Protein AF-A0AAD6BW99-F1 (afdb_monomer_lite)

Secondary structure (DSSP, 8-state):
----TT--B--EE-SSTT---EE--TTS--SB-TT-EETTEE--S-EEEEE-TTSSEEEEEEETTSS-STT-EEEEEEEEEEETTEEEE-

Organism: NCBI:txid63821

pLDDT: mean 93.84, std 6.97, range [50.25, 98.25]

InterPro domains:
  IPR023296 Glycosyl hydrolase, five-bladed beta-propeller domain superfamily [G3DSA:2.115.10.20] (1-89)
  IPR023296 Glycosyl hydrolase, five-bladed beta-propeller domain superfamily [SSF75005] (5-81)

Foldseek 3Di:
DLFFQFAFAWDWDAPDPVDPTHTDDPPQDDAGGQQDQDPLGGWTRWDPWDADPVRQKIKTWTQNVSPGRPNDIDIDMFGWDDDPNGIHTD

Radius of gyration: 13.65 Å; chains: 1; bounding box: 37×27×37 Å

Sequence (90 aa):
MYDTTKYDVSYATASAIAGSYTKAHAPDAPLLVTGASSNVGELSGPGGADFNGDGSNIVFHAFENGKDIWNGRAMYVADIGAGNNILSVL

Structure (mmCIF, N/CA/C/O backbone):
data_AF-A0AAD6BW99-F1
#
_entry.id   AF-A0AAD6BW99-F1
#
loop_
_atom_site.group_PDB
_atom_site.id
_atom_site.type_symbol
_atom_site.label_atom_id
_atom_site.label_alt_id
_atom_site.label_comp_id
_atom_site.label_asym_id
_atom_site.label_entity_id
_atom_site.label_seq_id
_atom_site.pdbx_PDB_ins_code
_atom_site.Cartn_x
_atom_site.Cartn_y
_atom_site.Cartn_z
_atom_site.occupancy
_atom_site.B_iso_or_equiv
_atom_site.auth_seq_id
_atom_site.auth_comp_id
_atom_site.auth_asym_id
_atom_site.auth_atom_id
_atom_site.pdbx_PDB_model_num
ATOM 1 N N . MET A 1 1 ? -7.910 4.486 -19.720 1.00 50.25 1 MET A N 1
ATOM 2 C CA . MET A 1 1 ? -6.802 3.513 -19.718 1.00 50.25 1 MET A CA 1
ATOM 3 C C . MET A 1 1 ? -6.190 3.572 -18.320 1.00 50.25 1 MET A C 1
ATOM 5 O O . MET A 1 1 ? -6.071 4.672 -17.791 1.00 50.25 1 MET A O 1
ATOM 9 N N . TYR A 1 2 ? -6.013 2.427 -17.653 1.00 60.97 2 TYR A N 1
ATOM 10 C CA . TYR A 1 2 ? -5.569 2.333 -16.247 1.00 60.97 2 TYR A CA 1
ATOM 11 C C . TYR A 1 2 ? -4.074 1.965 -16.194 1.00 60.97 2 TYR A C 1
ATOM 13 O O . TYR A 1 2 ? -3.676 1.010 -15.539 1.00 60.97 2 TYR A O 1
ATOM 21 N N . ASP A 1 3 ? -3.267 2.672 -16.976 1.00 68.81 3 ASP A N 1
ATOM 22 C CA . ASP A 1 3 ? -1.866 2.381 -17.297 1.00 68.81 3 ASP A CA 1
ATOM 23 C C . ASP A 1 3 ? -0.994 3.623 -17.074 1.00 68.81 3 ASP A C 1
ATOM 25 O O . ASP A 1 3 ? -0.162 3.994 -17.895 1.00 68.81 3 ASP A O 1
ATOM 29 N N . THR A 1 4 ? -1.208 4.317 -15.960 1.00 84.94 4 THR A N 1
ATOM 30 C CA . THR A 1 4 ? -0.362 5.452 -15.586 1.00 84.94 4 THR A CA 1
ATOM 31 C C . THR A 1 4 ? 0.586 5.035 -14.478 1.00 84.94 4 THR A C 1
ATOM 33 O O . THR A 1 4 ? 0.233 4.240 -13.612 1.00 84.94 4 THR A O 1
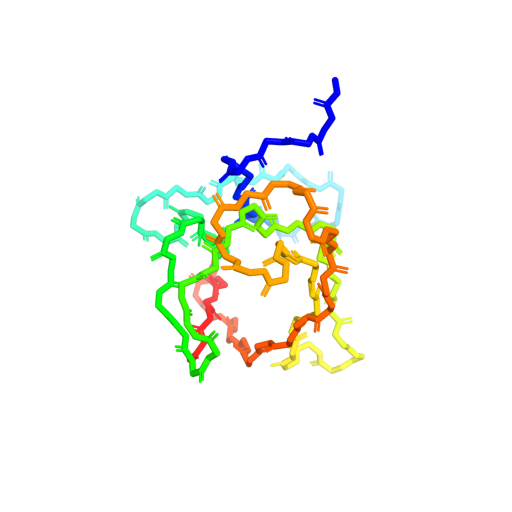ATOM 36 N N . THR A 1 5 ? 1.762 5.649 -14.432 1.00 88.69 5 THR A N 1
ATOM 37 C CA . THR A 1 5 ? 2.711 5.506 -13.320 1.00 88.69 5 THR A CA 1
ATOM 38 C C . THR A 1 5 ? 2.253 6.216 -12.043 1.00 88.69 5 THR A C 1
ATOM 40 O O . THR A 1 5 ? 3.046 6.362 -11.132 1.00 88.69 5 THR A O 1
ATOM 43 N N . LYS A 1 6 ? 1.006 6.707 -11.972 1.00 88.31 6 LYS A N 1
ATOM 44 C CA . LYS A 1 6 ? 0.505 7.596 -10.906 1.00 88.31 6 LYS A CA 1
ATOM 45 C C . LYS A 1 6 ? -0.560 6.944 -10.019 1.00 88.31 6 LYS A C 1
ATOM 47 O O . LYS A 1 6 ? -1.329 7.653 -9.377 1.00 88.31 6 LYS A O 1
ATOM 52 N N . TYR A 1 7 ? -0.689 5.622 -10.069 1.00 88.56 7 TYR A N 1
ATOM 53 C CA . TYR A 1 7 ? -1.609 4.912 -9.184 1.00 88.56 7 TYR A CA 1
ATOM 54 C C . TYR A 1 7 ? -1.052 4.880 -7.770 1.00 88.56 7 TYR A C 1
ATOM 56 O O . TYR A 1 7 ? 0.117 4.573 -7.581 1.00 88.56 7 TYR A O 1
ATOM 64 N N . ASP A 1 8 ? -1.928 5.144 -6.808 1.00 94.69 8 ASP A N 1
ATOM 65 C CA . ASP A 1 8 ? -1.687 4.914 -5.392 1.00 94.69 8 ASP A CA 1
ATOM 66 C C . ASP A 1 8 ? -2.856 4.095 -4.834 1.00 94.69 8 ASP A C 1
ATOM 68 O O . ASP A 1 8 ? -3.990 4.178 -5.326 1.00 94.69 8 ASP A O 1
ATOM 72 N N . VAL A 1 9 ? -2.604 3.337 -3.769 1.00 96.44 9 VAL A N 1
ATOM 73 C CA . VAL A 1 9 ? -3.636 2.598 -3.033 1.00 96.44 9 VAL A CA 1
ATOM 74 C C . VAL A 1 9 ? -3.889 3.295 -1.708 1.00 96.44 9 VAL A C 1
ATOM 76 O O . VAL A 1 9 ? -2.969 3.564 -0.946 1.00 96.44 9 VAL A O 1
ATOM 79 N N . SER A 1 10 ? -5.153 3.582 -1.417 1.00 97.12 10 SER A N 1
ATOM 80 C CA . SER A 1 10 ? -5.606 4.179 -0.158 1.00 97.12 10 SER A CA 1
ATOM 81 C C . SER A 1 10 ? -6.602 3.236 0.519 1.00 97.12 10 SER A C 1
ATOM 83 O O . SER A 1 10 ? -7.094 2.298 -0.107 1.00 97.12 10 SER A O 1
ATOM 85 N N . TYR A 1 11 ? -6.908 3.484 1.789 1.00 97.38 11 TYR A N 1
ATOM 86 C CA . TYR A 1 11 ? -7.841 2.682 2.574 1.00 97.38 11 TYR A CA 1
ATOM 87 C C . TYR A 1 11 ? -8.908 3.563 3.234 1.00 97.38 11 TYR A C 1
ATOM 89 O O . TYR A 1 11 ? -8.827 4.795 3.249 1.00 97.38 11 TYR A O 1
ATOM 97 N N . ALA A 1 12 ? -9.942 2.916 3.757 1.00 97.62 12 ALA A N 1
ATOM 98 C CA . ALA A 1 12 ? -10.999 3.544 4.532 1.00 97.62 12 ALA A CA 1
ATOM 99 C C . ALA A 1 12 ? -11.416 2.609 5.669 1.00 97.62 12 ALA A C 1
ATOM 101 O O . ALA A 1 12 ? -11.306 1.390 5.538 1.00 97.62 12 ALA A O 1
ATOM 102 N N . THR A 1 13 ? -11.912 3.167 6.769 1.00 96.69 13 THR A N 1
ATOM 103 C CA . THR A 1 13 ? -12.351 2.400 7.942 1.00 96.69 13 THR A CA 1
ATOM 104 C C . THR A 1 13 ? -13.834 2.609 8.214 1.00 96.69 13 THR A C 1
ATOM 106 O O . THR A 1 13 ? -14.405 3.650 7.891 1.00 96.69 13 THR A O 1
ATOM 109 N N . ALA A 1 14 ? -14.475 1.604 8.801 1.00 96.62 14 ALA A N 1
ATOM 110 C CA . ALA A 1 14 ? -15.862 1.652 9.240 1.00 96.62 14 ALA A CA 1
ATOM 111 C C . ALA A 1 14 ? -16.024 0.778 10.486 1.00 96.62 14 ALA A C 1
ATOM 113 O O . ALA A 1 14 ? -15.314 -0.213 10.650 1.00 96.62 14 ALA A O 1
ATOM 114 N N . SER A 1 15 ? -16.981 1.116 11.349 1.00 95.56 15 SER A N 1
ATOM 115 C CA . SER A 1 15 ? -17.339 0.285 12.508 1.00 95.56 15 SER A CA 1
ATOM 116 C C . SER A 1 15 ? -18.276 -0.877 12.154 1.00 95.56 15 SER A C 1
ATOM 118 O O . SER A 1 15 ? -18.497 -1.759 12.980 1.00 95.56 15 SER A O 1
ATOM 120 N N . ALA A 1 16 ? -18.827 -0.889 10.937 1.00 96.62 16 ALA A N 1
ATOM 121 C CA . ALA A 1 16 ? -19.691 -1.938 10.414 1.00 96.62 16 ALA A CA 1
ATOM 122 C C . ALA A 1 16 ? -19.377 -2.202 8.935 1.00 96.62 16 ALA A C 1
ATOM 124 O O . ALA A 1 16 ? -19.025 -1.284 8.198 1.00 96.62 16 ALA A O 1
ATOM 125 N N . ILE A 1 17 ? -19.573 -3.445 8.484 1.00 96.25 17 ILE A N 1
ATOM 126 C CA . ILE A 1 17 ? -19.320 -3.866 7.091 1.00 96.25 17 ILE A CA 1
ATOM 127 C C . ILE A 1 17 ? -20.168 -3.063 6.091 1.00 96.25 17 ILE A C 1
ATOM 129 O O . ILE A 1 17 ? -19.725 -2.766 4.989 1.00 96.25 17 ILE A O 1
ATOM 133 N N . ALA A 1 18 ? -21.382 -2.667 6.482 1.00 97.25 18 ALA A N 1
ATOM 134 C CA . ALA A 1 18 ? -22.261 -1.849 5.645 1.00 97.25 18 ALA A CA 1
ATOM 135 C C . ALA A 1 18 ? -21.811 -0.376 5.528 1.00 97.25 18 ALA A C 1
ATOM 137 O O . ALA A 1 18 ? -22.435 0.398 4.803 1.00 97.25 18 ALA A O 1
ATOM 138 N N . GLY A 1 19 ? -20.748 0.024 6.232 1.00 96.19 19 GLY A N 1
ATOM 139 C CA . GLY A 1 19 ? -20.301 1.407 6.309 1.00 96.19 19 GLY A CA 1
ATOM 140 C C . GLY A 1 19 ? -21.129 2.256 7.288 1.00 96.19 19 GLY A C 1
ATOM 141 O O . GLY A 1 19 ? -21.841 1.738 8.146 1.00 96.19 19 GLY A O 1
ATOM 142 N N . SER A 1 20 ? -21.059 3.587 7.211 1.00 96.94 20 SER A N 1
ATOM 143 C CA . SER A 1 20 ? -20.276 4.380 6.247 1.00 96.94 20 SER A CA 1
ATOM 144 C C . SER A 1 20 ? -18.762 4.195 6.407 1.00 96.94 20 SER A C 1
ATOM 146 O O . SER A 1 20 ? -18.277 4.000 7.519 1.00 96.94 20 SER A O 1
ATOM 148 N N . TYR A 1 21 ? -18.025 4.278 5.298 1.00 97.88 21 TYR A N 1
ATOM 149 C CA . TYR A 1 21 ? -16.563 4.214 5.282 1.00 97.88 21 TYR A CA 1
ATOM 150 C C . TYR A 1 21 ? -15.959 5.620 5.326 1.00 97.88 21 TYR A C 1
ATOM 152 O O . TYR A 1 21 ? -16.249 6.461 4.474 1.00 97.88 21 TYR A O 1
ATOM 160 N N . THR A 1 22 ? -15.076 5.856 6.291 1.00 97.56 22 THR A N 1
ATOM 161 C CA . THR A 1 22 ? -14.283 7.081 6.413 1.00 97.56 22 THR A CA 1
ATOM 162 C C . THR A 1 22 ? -12.945 6.867 5.726 1.00 97.56 22 THR A C 1
ATOM 164 O O . THR A 1 22 ? -12.152 6.025 6.150 1.00 97.56 22 THR A O 1
ATOM 167 N N . LYS A 1 23 ? -12.693 7.611 4.647 1.00 97.69 23 LYS A N 1
ATOM 168 C CA . LYS A 1 23 ? -11.431 7.531 3.907 1.00 97.69 23 LYS A CA 1
ATOM 169 C C . LYS A 1 23 ? -10.272 8.020 4.778 1.00 97.69 23 LYS A C 1
ATOM 171 O O . LYS A 1 23 ? -10.392 9.052 5.435 1.00 97.69 23 LYS A O 1
ATOM 176 N N . ALA A 1 24 ? -9.160 7.293 4.763 1.00 97.81 24 ALA A N 1
ATOM 177 C CA . ALA A 1 24 ? -7.928 7.757 5.378 1.00 97.81 24 ALA A CA 1
ATOM 178 C C . ALA A 1 24 ? -7.315 8.901 4.555 1.00 97.81 24 ALA A C 1
ATOM 180 O O . ALA A 1 24 ? -7.388 8.925 3.322 1.00 97.81 24 ALA A O 1
ATOM 181 N N . HIS A 1 25 ? -6.710 9.857 5.249 1.00 97.00 25 HIS A N 1
ATOM 182 C CA . HIS A 1 25 ? -6.074 11.035 4.667 1.00 97.00 25 HIS A CA 1
ATOM 183 C C . HIS A 1 25 ? -4.657 11.185 5.222 1.00 97.00 25 HIS A C 1
ATOM 185 O O . HIS A 1 25 ? -4.271 10.467 6.140 1.00 97.00 25 HIS A O 1
ATOM 191 N N . ALA A 1 26 ? -3.883 12.118 4.662 1.00 95.31 26 ALA A N 1
ATOM 192 C CA . ALA A 1 26 ? -2.560 12.442 5.180 1.00 95.31 26 ALA A CA 1
ATOM 193 C C . ALA A 1 26 ? -2.618 12.739 6.699 1.00 95.31 26 ALA A C 1
ATOM 195 O O . ALA A 1 26 ? -3.555 13.414 7.140 1.00 95.31 26 ALA A O 1
ATOM 196 N N . PRO A 1 27 ? -1.627 12.281 7.486 1.00 94.31 27 PRO A N 1
ATOM 197 C CA . PRO A 1 27 ? -0.376 11.650 7.048 1.00 94.31 27 PRO A CA 1
ATOM 198 C C . PRO A 1 27 ? -0.459 10.134 6.786 1.00 94.31 27 PRO A C 1
ATOM 200 O O . PRO A 1 27 ? 0.500 9.574 6.269 1.00 94.31 27 PRO A O 1
ATOM 203 N N . ASP A 1 28 ? -1.579 9.481 7.099 1.00 95.19 28 ASP A N 1
ATOM 204 C CA . ASP A 1 28 ? -1.672 8.012 7.147 1.00 95.19 28 ASP A CA 1
ATOM 205 C C . ASP A 1 28 ? -2.010 7.359 5.795 1.00 95.19 28 ASP A C 1
ATOM 207 O O . ASP A 1 28 ? -2.021 6.139 5.667 1.00 95.19 28 ASP A O 1
ATOM 211 N N . ALA A 1 29 ? -2.315 8.156 4.770 1.00 95.50 29 ALA A N 1
ATOM 212 C CA . ALA A 1 29 ? -2.639 7.678 3.431 1.00 95.50 29 ALA A CA 1
ATOM 213 C C . ALA A 1 29 ? -2.004 8.568 2.347 1.00 95.50 29 ALA A C 1
ATOM 215 O O . ALA A 1 29 ? -1.881 9.780 2.562 1.00 95.50 29 ALA A O 1
ATOM 216 N N . PRO A 1 30 ? -1.677 8.013 1.159 1.00 96.62 30 PRO A N 1
ATOM 217 C CA . PRO A 1 30 ? -1.979 6.655 0.680 1.00 96.62 30 PRO A CA 1
ATOM 218 C C . PRO A 1 30 ? -1.121 5.558 1.337 1.00 96.62 30 PRO A C 1
ATOM 220 O O . PRO A 1 30 ? -0.048 5.839 1.851 1.00 96.62 30 PRO A O 1
ATOM 223 N N . LEU A 1 31 ? -1.610 4.313 1.320 1.00 97.12 31 LEU A N 1
ATOM 224 C CA . LEU A 1 31 ? -0.934 3.138 1.888 1.00 97.12 31 LEU A CA 1
ATOM 225 C C . LEU A 1 31 ? 0.207 2.639 0.990 1.00 97.12 31 LEU A C 1
ATOM 227 O O . LEU A 1 31 ? 1.303 2.384 1.471 1.00 97.12 31 LEU A O 1
ATOM 231 N N . LEU A 1 32 ? -0.058 2.490 -0.312 1.00 97.06 32 LEU A N 1
ATOM 232 C CA . LEU A 1 32 ? 0.954 2.152 -1.317 1.00 97.06 32 LEU A CA 1
ATOM 233 C C . LEU A 1 32 ? 1.089 3.342 -2.258 1.00 97.06 32 LEU A C 1
ATOM 235 O O . LEU A 1 32 ? 0.090 3.764 -2.846 1.00 97.06 32 LEU A O 1
ATOM 239 N N . VAL A 1 33 ? 2.302 3.878 -2.379 1.00 95.56 33 VAL A N 1
ATOM 240 C CA . VAL A 1 33 ? 2.554 5.169 -3.031 1.00 95.56 33 VAL A CA 1
ATOM 241 C C . VAL A 1 33 ? 3.557 5.005 -4.166 1.00 95.56 33 VAL A C 1
ATOM 243 O O . VAL A 1 33 ? 4.598 4.364 -4.011 1.00 95.56 33 VAL A O 1
ATOM 246 N N . THR A 1 34 ? 3.267 5.609 -5.311 1.00 95.25 34 THR A N 1
ATOM 247 C CA . THR A 1 34 ? 4.243 5.803 -6.384 1.00 95.25 34 THR A CA 1
ATOM 248 C C . THR A 1 34 ? 5.455 6.585 -5.866 1.00 95.25 34 THR A C 1
ATOM 250 O O . THR A 1 34 ? 5.317 7.634 -5.243 1.00 95.25 34 THR A O 1
ATOM 253 N N . GLY A 1 35 ? 6.657 6.098 -6.163 1.00 93.31 35 GLY A N 1
ATOM 254 C CA . GLY A 1 35 ? 7.920 6.652 -5.681 1.00 93.31 35 GLY A CA 1
ATOM 255 C C . GLY A 1 35 ? 8.313 6.169 -4.284 1.00 93.31 35 GLY A C 1
ATOM 256 O O . GLY A 1 35 ? 9.344 6.596 -3.774 1.00 93.31 35 GLY A O 1
ATOM 257 N N . ALA A 1 36 ? 7.534 5.281 -3.652 1.00 93.12 36 ALA A N 1
ATOM 258 C CA . ALA A 1 36 ? 7.950 4.658 -2.402 1.00 93.12 36 ALA A CA 1
ATOM 259 C C . ALA A 1 36 ? 9.215 3.814 -2.624 1.00 93.12 36 ALA A C 1
ATOM 261 O O . ALA A 1 36 ? 9.244 2.924 -3.480 1.00 93.12 36 ALA A O 1
ATOM 262 N N . SER A 1 37 ? 10.254 4.096 -1.838 1.00 93.25 37 SER A N 1
ATOM 263 C CA . SER A 1 37 ? 11.482 3.304 -1.807 1.00 93.25 37 SER A CA 1
ATOM 264 C C . SER A 1 37 ? 11.213 1.914 -1.237 1.00 93.25 37 SER A C 1
ATOM 266 O O . SER A 1 37 ? 10.537 1.774 -0.220 1.00 93.25 37 SER A O 1
ATOM 268 N N . SER A 1 38 ? 11.800 0.889 -1.851 1.00 91.38 38 SER A N 1
ATOM 269 C CA . SER A 1 38 ? 11.739 -0.496 -1.381 1.00 91.38 38 SER A CA 1
ATOM 270 C C . SER A 1 38 ? 13.084 -1.207 -1.573 1.00 91.38 38 SER A C 1
ATOM 272 O O . SER A 1 38 ? 14.019 -0.664 -2.166 1.00 91.38 38 SER A O 1
ATOM 274 N N . ASN A 1 39 ? 13.187 -2.455 -1.115 1.00 92.25 39 ASN A N 1
ATOM 275 C CA . ASN A 1 39 ? 14.357 -3.310 -1.345 1.00 92.25 39 ASN A CA 1
ATOM 276 C C . ASN A 1 39 ? 14.532 -3.754 -2.814 1.00 92.25 39 ASN A C 1
ATOM 278 O O . ASN A 1 39 ? 15.566 -4.328 -3.150 1.00 92.25 39 ASN A O 1
ATOM 282 N N . VAL A 1 40 ? 13.552 -3.483 -3.680 1.00 90.81 40 VAL A N 1
ATOM 283 C CA . VAL A 1 40 ? 13.585 -3.765 -5.126 1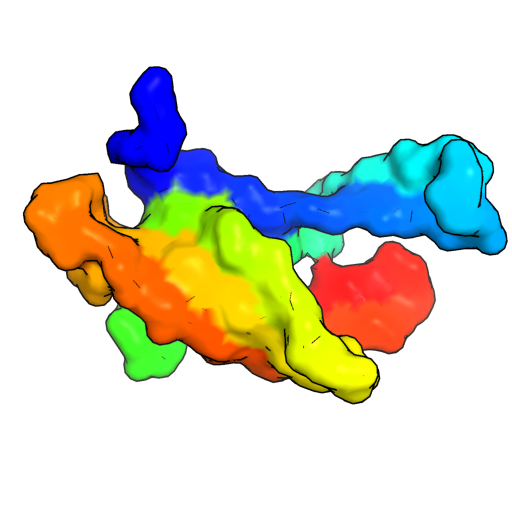.00 90.81 40 VAL A CA 1
ATOM 284 C C . VAL A 1 40 ? 13.634 -2.487 -5.975 1.00 90.81 40 VAL A C 1
ATOM 286 O O . VAL A 1 40 ? 13.475 -2.543 -7.192 1.00 90.81 40 VAL A O 1
ATOM 289 N N . GLY A 1 41 ? 13.898 -1.335 -5.348 1.00 92.62 41 GLY A N 1
ATOM 290 C CA . GLY A 1 41 ? 13.909 -0.019 -5.990 1.00 92.62 41 GLY A CA 1
ATOM 291 C C . GLY A 1 41 ? 12.643 0.793 -5.711 1.00 92.62 41 GLY A C 1
ATOM 292 O O . GLY A 1 41 ? 11.855 0.460 -4.828 1.00 92.62 41 GLY A O 1
ATOM 293 N N . GLU A 1 42 ? 12.464 1.897 -6.429 1.00 95.06 42 GLU A N 1
ATOM 294 C CA . GLU A 1 42 ? 11.254 2.718 -6.318 1.00 95.06 42 GLU A CA 1
ATOM 295 C C . GLU A 1 42 ? 10.069 2.027 -7.001 1.00 95.06 42 GLU A C 1
ATOM 297 O O . GLU A 1 42 ? 10.186 1.518 -8.118 1.00 95.06 42 GLU A O 1
ATOM 302 N N . LEU A 1 43 ? 8.917 2.022 -6.335 1.00 94.75 43 LEU A N 1
ATOM 303 C CA . LEU A 1 43 ? 7.680 1.481 -6.894 1.00 94.75 43 LEU A CA 1
ATOM 304 C C . LEU A 1 43 ? 6.974 2.516 -7.774 1.00 94.75 43 LEU A C 1
ATOM 306 O O . LEU A 1 43 ? 6.996 3.710 -7.494 1.00 94.75 43 LEU A O 1
ATOM 310 N N . SER A 1 44 ? 6.273 2.060 -8.810 1.00 95.81 44 SER A N 1
ATOM 311 C CA . SER A 1 44 ? 5.467 2.920 -9.681 1.00 95.81 44 SER A CA 1
ATOM 312 C C . SER A 1 44 ? 4.127 2.273 -9.982 1.00 95.81 44 SER A C 1
ATOM 314 O O . SER A 1 44 ? 4.062 1.090 -10.328 1.00 95.81 44 SER A O 1
ATOM 316 N N . GLY A 1 45 ? 3.062 3.059 -9.833 1.00 95.50 45 GLY A N 1
ATOM 317 C CA . GLY A 1 45 ? 1.689 2.627 -10.048 1.00 95.50 45 GLY A CA 1
ATOM 318 C C . GLY A 1 45 ? 1.257 1.382 -9.259 1.00 95.50 45 GLY A C 1
ATOM 319 O O . GLY A 1 45 ? 0.706 0.471 -9.886 1.00 95.50 45 GLY A O 1
ATOM 320 N N . PRO A 1 46 ? 1.495 1.290 -7.932 1.00 96.50 46 PRO A N 1
ATOM 321 C CA . PRO A 1 46 ? 0.963 0.194 -7.135 1.00 96.50 46 PRO A CA 1
ATOM 322 C C . PRO A 1 46 ? -0.569 0.115 -7.212 1.00 96.50 46 PRO A C 1
ATOM 324 O O . PRO A 1 46 ? -1.267 1.128 -7.145 1.00 96.50 46 PRO A O 1
ATOM 327 N N . GLY A 1 47 ? -1.113 -1.096 -7.314 1.00 95.69 47 GLY A N 1
ATOM 328 C CA . GLY A 1 47 ? -2.555 -1.293 -7.431 1.00 95.69 47 GLY A CA 1
ATOM 329 C C . GLY A 1 47 ? -3.002 -2.748 -7.355 1.00 95.69 47 GLY A C 1
ATOM 330 O O . GLY A 1 47 ? -2.196 -3.665 -7.210 1.00 95.69 47 GLY A O 1
ATOM 331 N N . GLY A 1 48 ? -4.319 -2.960 -7.482 1.00 95.38 48 GLY A N 1
ATOM 332 C CA . GLY A 1 48 ? -4.932 -4.297 -7.502 1.00 95.38 48 GLY A CA 1
ATOM 333 C C . GLY A 1 48 ? -4.547 -5.142 -6.290 1.00 95.38 48 GLY A C 1
ATOM 334 O O . GLY A 1 48 ? -4.159 -6.293 -6.460 1.00 95.38 48 GLY A O 1
ATOM 335 N N . ALA A 1 49 ? -4.565 -4.513 -5.115 1.00 96.62 49 ALA A N 1
ATOM 336 C CA . ALA A 1 49 ? -4.053 -5.100 -3.895 1.00 96.62 49 ALA A CA 1
ATOM 337 C C . ALA A 1 49 ? -5.050 -6.075 -3.256 1.00 96.62 49 ALA A C 1
ATOM 339 O O . ALA A 1 49 ? -6.261 -5.866 -3.352 1.00 96.62 49 ALA A O 1
ATOM 340 N N . ASP A 1 50 ? -4.525 -7.089 -2.575 1.00 97.88 50 ASP A N 1
ATOM 341 C CA . ASP A 1 50 ? -5.291 -8.026 -1.755 1.00 97.88 50 ASP A CA 1
ATOM 342 C C . ASP A 1 50 ? -4.493 -8.430 -0.510 1.00 97.88 50 ASP A C 1
ATOM 344 O O . ASP A 1 50 ? -3.262 -8.342 -0.492 1.00 97.88 50 ASP A O 1
ATOM 348 N N . PHE A 1 51 ? -5.188 -8.860 0.536 1.00 96.94 51 PHE A N 1
ATOM 349 C CA . PHE A 1 51 ? -4.578 -9.282 1.795 1.00 96.94 51 PHE A CA 1
ATOM 350 C C . PHE A 1 51 ? -4.388 -10.799 1.827 1.00 96.94 51 PHE A C 1
ATOM 352 O O . PHE A 1 51 ? -5.179 -11.556 1.263 1.00 96.94 51 PHE A O 1
ATOM 359 N N . ASN A 1 52 ? -3.348 -11.268 2.513 1.00 95.88 52 ASN A N 1
ATOM 360 C CA . ASN A 1 52 ? -3.229 -12.690 2.823 1.00 95.88 52 ASN A CA 1
ATOM 361 C C . ASN A 1 52 ? -4.270 -13.118 3.886 1.00 95.88 52 ASN A C 1
ATOM 363 O O . ASN A 1 52 ? -4.959 -12.297 4.491 1.00 95.88 52 ASN A O 1
ATOM 367 N N . GLY A 1 53 ? -4.392 -14.428 4.123 1.00 96.31 53 GLY A N 1
ATOM 368 C CA . GLY A 1 53 ? -5.466 -14.984 4.957 1.00 96.31 53 GLY A CA 1
ATOM 369 C C . GLY A 1 53 ? -5.446 -14.572 6.435 1.00 96.31 53 GLY A C 1
ATOM 370 O O . GLY A 1 53 ? -6.497 -14.605 7.071 1.00 96.31 53 GLY A O 1
ATOM 371 N N . ASP A 1 54 ? -4.289 -14.190 6.981 1.00 95.38 54 ASP A N 1
ATOM 372 C CA . ASP A 1 54 ? -4.160 -13.712 8.366 1.00 95.38 54 ASP A CA 1
ATOM 373 C C . ASP A 1 54 ? -4.073 -12.179 8.481 1.00 95.38 54 ASP A C 1
ATOM 375 O O . ASP A 1 54 ? -4.062 -11.648 9.591 1.00 95.38 54 ASP A O 1
ATOM 379 N N . GLY A 1 55 ? -4.059 -11.464 7.351 1.00 94.81 55 GLY A N 1
ATOM 380 C CA . GLY A 1 55 ? -3.991 -10.008 7.295 1.00 94.81 55 GLY A CA 1
ATOM 381 C C . GLY A 1 55 ? -2.633 -9.414 7.678 1.00 94.81 55 GLY A C 1
ATOM 382 O O . GLY A 1 55 ? -2.573 -8.217 7.950 1.00 94.81 55 GLY A O 1
ATOM 383 N N . SER A 1 56 ? -1.559 -10.209 7.724 1.00 97.19 56 SER A N 1
ATOM 384 C CA . SER A 1 56 ? -0.195 -9.728 7.999 1.00 97.19 56 SER A CA 1
ATOM 385 C C . SER A 1 56 ? 0.554 -9.250 6.753 1.00 97.19 56 SER A C 1
ATOM 387 O O . SER A 1 56 ? 1.519 -8.495 6.869 1.00 97.19 56 SER A O 1
ATOM 389 N N . ASN A 1 57 ? 0.093 -9.633 5.558 1.00 98.12 57 ASN A N 1
ATOM 390 C CA . ASN A 1 57 ? 0.685 -9.220 4.291 1.00 98.12 57 ASN A CA 1
ATOM 391 C C . ASN A 1 57 ? -0.346 -8.644 3.328 1.00 98.12 57 ASN A C 1
ATOM 393 O O . ASN A 1 57 ? -1.508 -9.057 3.293 1.00 98.12 57 ASN A O 1
ATOM 397 N N . ILE A 1 58 ? 0.135 -7.753 2.466 1.00 98.12 58 ILE A N 1
ATOM 398 C CA . ILE A 1 58 ? -0.582 -7.278 1.286 1.00 98.12 58 ILE A CA 1
ATOM 399 C C . ILE A 1 58 ? 0.203 -7.660 0.033 1.00 98.12 58 ILE A C 1
ATOM 401 O O . ILE A 1 58 ? 1.414 -7.442 -0.043 1.00 98.12 58 ILE A O 1
ATOM 405 N N . VAL A 1 59 ? -0.479 -8.230 -0.955 1.00 98.25 59 VAL A N 1
ATOM 406 C CA . VAL A 1 59 ? 0.055 -8.437 -2.304 1.00 98.25 59 VAL A CA 1
ATOM 407 C C . VAL A 1 59 ? -0.522 -7.385 -3.233 1.00 98.25 59 VAL A C 1
ATOM 409 O O . VAL A 1 59 ? -1.678 -6.999 -3.095 1.00 98.25 59 VAL A O 1
ATOM 412 N N . PHE A 1 60 ? 0.270 -6.896 -4.176 1.00 97.81 60 PHE A N 1
ATOM 413 C CA . PHE A 1 60 ? -0.159 -5.875 -5.131 1.00 97.81 60 PHE A CA 1
ATOM 414 C C . PHE A 1 60 ? 0.674 -5.957 -6.405 1.00 97.81 60 PHE A C 1
ATOM 416 O O . PHE A 1 60 ? 1.765 -6.529 -6.419 1.00 97.81 60 PHE A O 1
ATOM 423 N N . HIS A 1 61 ? 0.170 -5.378 -7.492 1.00 97.12 61 HIS A N 1
ATOM 424 C CA . HIS A 1 61 ? 0.987 -5.169 -8.681 1.00 97.12 61 HIS A CA 1
ATOM 425 C C . HIS A 1 61 ? 1.664 -3.803 -8.643 1.00 97.12 61 HIS A C 1
ATOM 427 O O . HIS A 1 61 ? 1.081 -2.860 -8.120 1.00 97.12 61 HIS A O 1
ATOM 433 N N . ALA A 1 62 ? 2.827 -3.679 -9.274 1.00 96.19 62 ALA A N 1
ATOM 434 C CA . ALA A 1 62 ? 3.440 -2.406 -9.664 1.00 96.19 62 ALA A CA 1
ATOM 435 C C . ALA A 1 62 ? 4.224 -2.604 -10.975 1.00 96.19 62 ALA A C 1
ATOM 437 O O . ALA A 1 62 ? 4.421 -3.745 -11.409 1.00 96.19 62 ALA A O 1
ATOM 438 N N . PHE A 1 63 ? 4.640 -1.525 -11.639 1.00 95.00 63 PHE A N 1
ATOM 439 C CA . PHE A 1 63 ? 5.448 -1.646 -12.857 1.00 95.00 63 PHE A CA 1
ATOM 440 C C . PHE A 1 63 ? 6.822 -2.236 -12.548 1.00 95.00 63 PHE A C 1
ATOM 442 O O . PHE A 1 63 ? 7.517 -1.742 -11.663 1.00 95.00 63 PHE A O 1
ATOM 449 N N . GLU A 1 64 ? 7.215 -3.269 -13.300 1.00 93.75 64 GLU A N 1
ATOM 450 C CA . GLU A 1 64 ? 8.383 -4.106 -12.976 1.00 93.75 64 GLU A CA 1
ATOM 451 C C . GLU A 1 64 ? 9.683 -3.296 -12.859 1.00 93.75 64 GLU A C 1
ATOM 453 O O . GLU A 1 64 ? 10.521 -3.561 -12.002 1.00 93.75 64 GLU A O 1
ATOM 458 N N . ASN A 1 65 ? 9.843 -2.285 -13.714 1.00 91.12 65 ASN A N 1
ATOM 459 C CA . ASN A 1 65 ? 11.033 -1.439 -13.741 1.00 91.12 65 ASN A CA 1
ATOM 460 C C . ASN A 1 65 ? 10.928 -0.186 -12.853 1.00 91.12 65 ASN A C 1
ATOM 462 O O . ASN A 1 65 ? 11.879 0.599 -12.823 1.00 91.12 65 ASN A O 1
ATOM 466 N N . GLY A 1 66 ? 9.779 0.041 -12.204 1.00 90.44 66 GLY A N 1
ATOM 467 C CA . GLY A 1 66 ? 9.505 1.216 -11.372 1.00 90.44 66 GLY A CA 1
ATOM 468 C C . GLY A 1 66 ? 9.446 2.558 -12.116 1.00 90.44 66 GLY A C 1
ATOM 469 O O . GLY A 1 66 ? 9.305 3.598 -11.483 1.00 90.44 66 GLY A O 1
ATOM 470 N N . LYS A 1 67 ? 9.558 2.581 -13.450 1.00 90.44 67 LYS A N 1
ATOM 471 C CA . LYS A 1 67 ? 9.815 3.806 -14.236 1.00 90.44 67 LYS A CA 1
ATOM 472 C C . LYS A 1 67 ? 8.747 4.103 -15.276 1.00 90.44 67 LYS A C 1
ATOM 474 O O . LYS A 1 67 ? 8.385 5.263 -15.463 1.00 90.44 67 LYS A O 1
ATOM 479 N N . ASP A 1 68 ? 8.254 3.079 -15.963 1.00 90.56 68 ASP A N 1
ATOM 480 C CA . ASP A 1 68 ? 7.326 3.225 -17.081 1.00 90.56 68 ASP A CA 1
ATOM 481 C C . ASP A 1 68 ? 6.410 2.006 -17.231 1.00 90.56 68 ASP A C 1
ATOM 483 O O . ASP A 1 68 ? 6.518 1.019 -16.509 1.00 90.56 68 ASP A O 1
ATOM 487 N N . ILE A 1 69 ? 5.476 2.096 -18.174 1.00 91.19 69 ILE A N 1
ATOM 488 C CA . ILE A 1 69 ? 4.440 1.080 -18.376 1.00 91.19 69 ILE A CA 1
ATOM 489 C C . ILE A 1 69 ? 4.844 -0.043 -19.332 1.00 91.19 69 ILE A C 1
ATOM 491 O O . ILE A 1 69 ? 4.082 -0.991 -19.530 1.00 91.19 69 ILE A O 1
ATOM 495 N N . TRP A 1 70 ? 6.014 0.062 -19.960 1.00 91.25 70 TRP A N 1
ATOM 496 C CA . TRP A 1 70 ? 6.374 -0.758 -21.115 1.00 91.25 70 TRP A CA 1
ATOM 497 C C . TRP A 1 70 ? 6.898 -2.135 -20.723 1.00 91.25 70 TRP A C 1
ATOM 499 O O . TRP A 1 70 ? 6.776 -3.071 -21.509 1.00 91.25 70 TRP A O 1
ATOM 509 N N . ASN A 1 71 ? 7.424 -2.276 -19.504 1.00 89.81 71 ASN A N 1
ATOM 510 C CA . ASN A 1 71 ? 7.940 -3.548 -18.997 1.00 89.81 71 ASN A CA 1
ATOM 511 C C . ASN A 1 71 ? 6.874 -4.410 -18.294 1.00 89.81 71 ASN A C 1
ATOM 513 O O . ASN A 1 71 ? 7.193 -5.404 -17.657 1.00 89.81 71 ASN A O 1
ATOM 5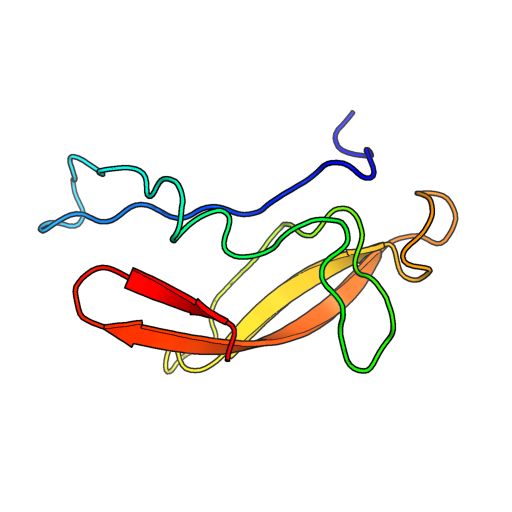17 N N . GLY A 1 72 ? 5.595 -4.035 -18.386 1.00 92.19 72 GLY A N 1
ATOM 518 C CA . GLY A 1 72 ? 4.518 -4.751 -17.713 1.00 92.19 72 GLY A CA 1
ATOM 519 C C . GLY A 1 72 ? 4.536 -4.579 -16.191 1.00 92.19 72 GLY A C 1
ATOM 520 O O . GLY A 1 72 ? 5.172 -3.680 -15.640 1.00 92.19 72 GLY A O 1
ATOM 521 N N . ARG A 1 73 ? 3.759 -5.422 -15.507 1.00 95.12 73 ARG A N 1
ATOM 522 C CA . ARG A 1 73 ? 3.564 -5.362 -14.055 1.00 95.12 73 ARG A CA 1
ATOM 523 C C . ARG A 1 73 ? 4.014 -6.662 -13.409 1.00 95.12 73 ARG A C 1
ATOM 525 O O . ARG A 1 73 ? 3.636 -7.732 -13.884 1.00 95.12 73 ARG A O 1
ATOM 532 N N . ALA A 1 74 ? 4.749 -6.548 -12.312 1.00 95.06 74 ALA A N 1
ATOM 533 C CA . ALA A 1 74 ? 5.123 -7.667 -11.458 1.00 95.06 74 ALA A CA 1
ATOM 534 C C . ALA A 1 74 ? 4.257 -7.683 -10.190 1.00 95.06 74 ALA A C 1
ATOM 536 O O . ALA A 1 74 ? 3.626 -6.681 -9.844 1.00 95.06 74 ALA A O 1
ATOM 537 N N . MET A 1 75 ? 4.213 -8.835 -9.520 1.00 97.19 75 MET A N 1
ATOM 538 C CA . MET A 1 75 ? 3.579 -8.985 -8.212 1.00 97.19 75 MET A CA 1
ATOM 53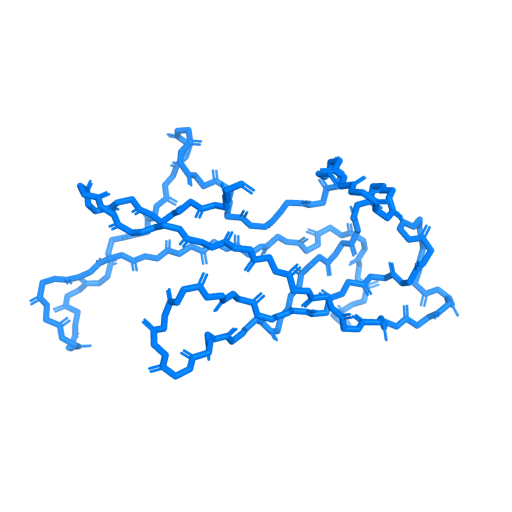9 C C . MET A 1 75 ? 4.613 -8.734 -7.115 1.00 97.19 75 MET A C 1
ATOM 541 O O . MET A 1 75 ? 5.699 -9.311 -7.145 1.00 97.19 75 MET A O 1
ATOM 545 N N . TYR A 1 76 ? 4.245 -7.907 -6.146 1.00 97.12 76 TYR A N 1
ATOM 546 C CA . TYR A 1 76 ? 5.037 -7.581 -4.966 1.00 97.12 76 TYR A CA 1
ATOM 547 C C . TYR A 1 76 ? 4.245 -7.921 -3.705 1.00 97.12 76 TYR A C 1
ATOM 549 O O . TYR A 1 76 ? 3.019 -8.052 -3.742 1.00 97.12 76 TYR A O 1
ATOM 557 N N . VAL A 1 77 ? 4.958 -8.059 -2.591 1.00 97.62 77 VAL A N 1
ATOM 558 C CA . VAL A 1 77 ? 4.395 -8.300 -1.262 1.00 97.62 77 VAL A CA 1
ATOM 559 C C . VAL A 1 77 ? 5.034 -7.341 -0.266 1.00 97.62 77 VAL A C 1
ATOM 561 O O . VAL A 1 77 ? 6.221 -7.034 -0.386 1.00 97.62 77 VAL A O 1
ATOM 564 N N . ALA A 1 78 ? 4.253 -6.874 0.701 1.00 97.31 78 ALA A N 1
ATOM 565 C CA . ALA A 1 78 ? 4.748 -6.120 1.844 1.00 97.31 78 ALA A CA 1
ATOM 566 C C . ALA A 1 78 ? 4.113 -6.628 3.143 1.00 97.31 78 ALA A C 1
ATOM 568 O O . ALA A 1 78 ? 2.984 -7.134 3.142 1.00 97.31 78 ALA A O 1
ATOM 569 N N . ASP A 1 79 ? 4.845 -6.487 4.244 1.00 97.75 79 ASP A N 1
ATOM 570 C CA . ASP A 1 79 ? 4.306 -6.660 5.589 1.00 97.75 79 ASP A CA 1
ATOM 571 C C . ASP A 1 79 ? 3.427 -5.452 5.937 1.00 97.75 79 ASP A C 1
ATOM 573 O O . ASP A 1 79 ? 3.732 -4.311 5.570 1.00 97.75 79 ASP A O 1
ATOM 577 N N . ILE A 1 80 ? 2.317 -5.698 6.630 1.00 97.50 80 ILE A N 1
ATOM 578 C CA . ILE A 1 80 ? 1.379 -4.652 7.040 1.00 97.50 80 ILE A CA 1
ATOM 579 C C . ILE A 1 80 ? 1.020 -4.762 8.518 1.00 97.50 80 ILE A C 1
ATOM 581 O O . ILE A 1 80 ? 1.009 -5.839 9.113 1.00 97.50 80 ILE A O 1
ATOM 585 N N . GLY A 1 81 ? 0.680 -3.620 9.107 1.00 97.06 81 GLY A N 1
ATOM 586 C CA . GLY A 1 81 ? 0.144 -3.516 10.457 1.00 97.06 81 GLY A CA 1
ATOM 587 C C . GLY A 1 81 ? -1.189 -2.778 10.464 1.00 97.06 81 GLY A C 1
ATOM 588 O O . GLY A 1 81 ? -1.381 -1.823 9.712 1.00 97.06 81 GLY A O 1
ATOM 589 N N . ALA A 1 82 ? -2.101 -3.201 11.338 1.00 94.62 82 ALA A N 1
ATOM 590 C CA . ALA A 1 82 ? -3.368 -2.521 11.580 1.00 94.62 82 ALA A CA 1
ATOM 591 C C . ALA A 1 82 ? -3.528 -2.213 13.074 1.00 94.62 82 ALA A C 1
ATOM 593 O O . ALA A 1 82 ? -3.444 -3.105 13.920 1.00 94.62 82 ALA A O 1
ATOM 594 N N . GLY A 1 83 ? -3.783 -0.952 13.410 1.00 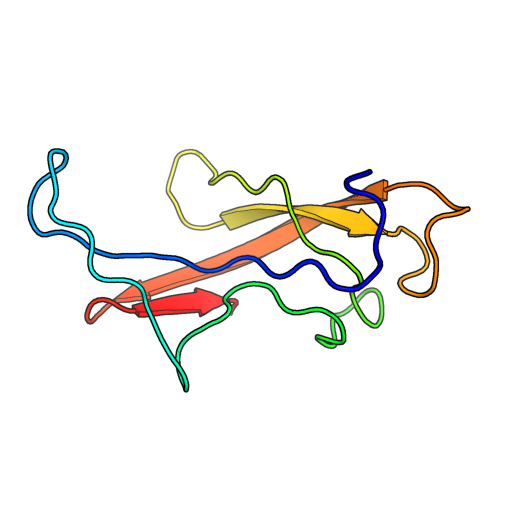94.00 83 GLY A N 1
ATOM 595 C CA . GLY A 1 83 ? -3.973 -0.515 14.792 1.00 94.00 83 GLY A CA 1
ATOM 596 C C . GLY A 1 83 ? -4.420 0.937 14.868 1.00 94.00 83 GLY A C 1
ATOM 597 O O . GLY A 1 83 ? -4.097 1.731 13.995 1.00 94.00 83 GLY A O 1
ATOM 598 N N . ASN A 1 84 ? -5.186 1.302 15.901 1.00 92.75 84 ASN A N 1
ATOM 599 C CA . ASN A 1 84 ? -5.678 2.676 16.100 1.00 92.75 84 ASN A CA 1
ATOM 600 C C . ASN A 1 84 ? -6.380 3.275 14.861 1.00 92.75 84 ASN A C 1
ATOM 602 O O . ASN A 1 84 ? -6.222 4.454 14.564 1.00 92.75 84 ASN A O 1
ATOM 606 N N . ASN A 1 85 ? -7.157 2.457 14.138 1.00 91.88 85 ASN A N 1
ATOM 607 C CA . ASN A 1 85 ? -7.817 2.803 12.868 1.00 91.88 85 ASN A CA 1
ATOM 608 C C . ASN A 1 85 ? -6.860 3.193 11.721 1.00 91.88 85 ASN A C 1
ATOM 610 O O . ASN A 1 85 ? -7.298 3.773 10.725 1.00 91.88 85 ASN A O 1
ATOM 614 N N . ILE A 1 86 ? -5.578 2.852 11.841 1.00 95.88 86 ILE A N 1
ATOM 615 C CA . ILE A 1 86 ? -4.541 3.078 10.837 1.00 95.88 86 ILE A CA 1
ATOM 616 C C . ILE A 1 86 ? -4.107 1.731 10.264 1.00 95.88 86 ILE A C 1
ATOM 618 O O . ILE A 1 86 ? -3.935 0.757 11.000 1.00 95.88 86 ILE A O 1
ATOM 622 N N . LEU A 1 87 ? -3.955 1.693 8.943 1.00 96.62 87 LEU A N 1
ATOM 623 C CA . LEU A 1 87 ? -3.324 0.607 8.206 1.00 96.62 87 LEU A CA 1
ATOM 624 C C . LEU A 1 87 ? -1.985 1.136 7.686 1.00 96.62 87 LEU A C 1
ATOM 626 O O . LEU A 1 87 ? -1.960 2.205 7.080 1.00 96.62 87 LEU A O 1
ATOM 630 N N . SER A 1 88 ? -0.892 0.418 7.928 1.00 96.31 88 SER A N 1
ATOM 631 C CA . SER A 1 88 ? 0.467 0.851 7.579 1.00 96.31 88 SER A CA 1
ATOM 632 C C . SER A 1 88 ? 1.261 -0.265 6.907 1.00 96.31 88 SER A C 1
ATOM 634 O O . SER A 1 88 ? 1.122 -1.42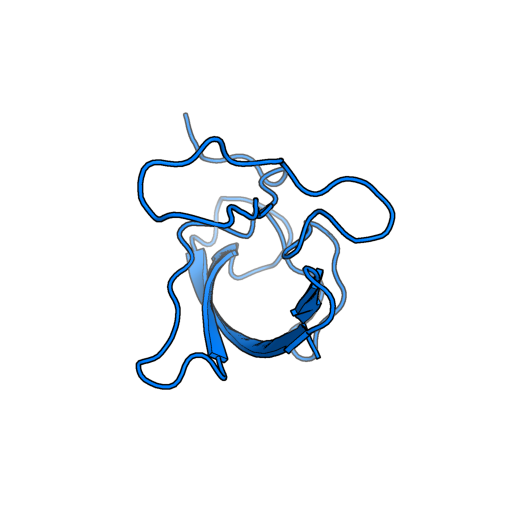6 7.284 1.00 96.31 88 SER A O 1
ATOM 636 N N . VAL A 1 89 ? 2.131 0.098 5.964 1.00 95.50 89 VAL A N 1
ATOM 637 C CA . VAL A 1 89 ? 3.229 -0.766 5.496 1.00 95.50 89 VAL A CA 1
ATOM 638 C C . VAL A 1 89 ? 4.361 -0.716 6.528 1.00 95.50 89 VAL A C 1
ATOM 640 O O . VAL A 1 89 ? 4.603 0.356 7.090 1.00 95.50 89 VAL A O 1
ATOM 643 N N . LEU A 1 90 ? 4.998 -1.856 6.809 1.00 92.94 90 LEU A N 1
ATOM 644 C CA . LEU A 1 90 ? 6.070 -1.997 7.809 1.00 92.94 90 LEU A CA 1
ATOM 645 C C . LEU A 1 90 ? 7.479 -1.938 7.201 1.00 92.94 90 LEU A C 1
ATOM 647 O O . LEU A 1 90 ? 7.648 -2.364 6.037 1.00 92.94 90 LEU A O 1
#